Protein AF-A0A8S0V4T1-F1 (afdb_monomer_lite)

InterPro domains:
  IPR002014 VHS domain [PF00790] (9-89)
  IPR002014 VHS domain [PS50179] (1-103)
  IPR002014 VHS domain [SM00288] (1-98)
  IPR008942 ENTH/VHS [G3DSA:1.25.40.90] (2-102)
  IPR008942 ENTH/VHS [SSF48464] (10-90)
  IPR044836 TOM1-like protein, plant [PTHR45898] (8-92)

Radius of gyration: 13.78 Å; chains: 1; bounding box: 27×29×43 Å

Secondary structure (DSSP, 8-state):
-HHHHHHHHHHHHHHHHHHHHT-S-HHHHHHHHHHHHHHHHHSHHHHHHHHHHTTHHHHHHHHHHS---HHHHHHHHHHHHHHHHHT-SS-HHHHHHHHTT--

Structure (mmCIF, N/CA/C/O backbone):
data_AF-A0A8S0V4T1-F1
#
_entry.id   AF-A0A8S0V4T1-F1
#
loop_
_atom_site.group_PDB
_atom_site.id
_atom_site.type_symbol
_atom_site.label_atom_id
_atom_site.label_alt_id
_atom_site.label_comp_id
_atom_site.label_asym_id
_atom_site.label_entity_id
_atom_site.label_seq_id
_atom_site.pdbx_PDB_ins_code
_atom_site.Cartn_x
_atom_site.Cartn_y
_atom_site.Cartn_z
_atom_site.occupancy
_atom_site.B_iso_or_equiv
_atom_site.auth_seq_id
_atom_site.auth_comp_id
_atom_site.auth_asym_id
_atom_site.auth_atom_id
_atom_site.pdbx_PDB_model_num
ATOM 1 N N . MET A 1 1 ? 1.950 -10.555 -29.872 1.00 47.22 1 MET A N 1
ATOM 2 C CA . MET A 1 1 ? 0.779 -11.064 -29.114 1.00 47.22 1 MET A CA 1
ATOM 3 C C . MET A 1 1 ? 1.056 -11.291 -27.618 1.00 47.22 1 MET A C 1
ATOM 5 O O . MET A 1 1 ? 0.122 -11.172 -26.841 1.00 47.22 1 MET A O 1
ATOM 9 N N . PHE A 1 2 ? 2.304 -11.536 -27.188 1.00 45.41 2 PHE A N 1
ATOM 10 C CA . PHE A 1 2 ? 2.640 -11.855 -25.786 1.00 45.41 2 PHE A CA 1
ATOM 11 C C . PHE A 1 2 ? 2.632 -10.674 -24.794 1.00 45.41 2 PHE A C 1
ATOM 13 O O . PHE A 1 2 ? 2.290 -10.858 -23.631 1.00 45.41 2 PHE A O 1
ATOM 20 N N . ILE A 1 3 ? 2.930 -9.447 -25.234 1.00 52.22 3 ILE A N 1
ATOM 21 C CA . ILE A 1 3 ? 2.929 -8.272 -24.336 1.00 52.22 3 ILE A CA 1
ATOM 22 C C . ILE A 1 3 ? 1.492 -7.887 -23.927 1.00 52.22 3 ILE A C 1
ATOM 24 O O . ILE A 1 3 ? 1.230 -7.538 -22.779 1.00 52.22 3 ILE A O 1
ATOM 28 N N . GLY A 1 4 ? 0.525 -8.024 -24.842 1.00 54.00 4 GLY A N 1
ATOM 29 C CA . GLY A 1 4 ? -0.873 -7.652 -24.597 1.00 54.00 4 GLY A CA 1
ATOM 30 C C . GLY A 1 4 ? -1.629 -8.568 -23.624 1.00 54.00 4 GLY A C 1
ATOM 31 O O . GLY A 1 4 ? -2.590 -8.115 -23.000 1.00 54.00 4 GLY A O 1
ATOM 32 N N . SER A 1 5 ? -1.222 -9.834 -23.475 1.00 59.59 5 SER A N 1
ATOM 33 C CA . SER A 1 5 ? -1.817 -10.769 -22.507 1.00 59.59 5 SER A CA 1
ATOM 34 C C . SER A 1 5 ? -1.279 -10.539 -21.095 1.00 59.59 5 SER A C 1
ATOM 36 O O . SER A 1 5 ? -2.068 -10.472 -20.154 1.00 59.59 5 SER A O 1
ATOM 38 N N . LEU A 1 6 ? 0.033 -10.316 -20.957 1.00 60.69 6 LEU A N 1
ATOM 39 C CA . LEU A 1 6 ? 0.659 -9.949 -19.684 1.00 60.69 6 LEU A CA 1
ATOM 40 C C . LEU A 1 6 ? 0.112 -8.608 -19.164 1.00 60.69 6 LEU A C 1
ATOM 42 O O . LEU A 1 6 ? -0.190 -8.473 -17.977 1.00 60.69 6 LEU A O 1
ATOM 46 N N . PHE A 1 7 ? -0.114 -7.654 -20.079 1.00 63.22 7 PHE A N 1
ATOM 47 C CA . PHE A 1 7 ? -0.690 -6.348 -19.764 1.00 63.22 7 PHE A CA 1
ATOM 48 C C . PHE A 1 7 ? -2.071 -6.471 -19.101 1.00 63.22 7 PHE A C 1
ATOM 50 O O . PHE A 1 7 ? -2.308 -5.920 -18.021 1.00 63.22 7 PHE A O 1
ATOM 57 N N . ARG A 1 8 ? -2.984 -7.234 -19.723 1.00 70.94 8 ARG A N 1
ATOM 58 C CA . ARG A 1 8 ? -4.342 -7.454 -19.194 1.00 70.94 8 ARG A CA 1
ATOM 59 C C . ARG A 1 8 ? -4.321 -8.220 -17.877 1.00 70.94 8 ARG A C 1
ATOM 61 O O . ARG A 1 8 ? -5.043 -7.842 -16.960 1.00 70.94 8 ARG A O 1
ATOM 68 N N . LEU A 1 9 ? -3.460 -9.230 -17.762 1.00 78.62 9 LEU A N 1
ATOM 69 C CA . LEU A 1 9 ? -3.362 -10.043 -16.556 1.00 78.62 9 LEU A CA 1
ATOM 70 C C . LEU A 1 9 ? -2.975 -9.196 -15.339 1.00 78.62 9 LEU A C 1
ATOM 72 O O . LEU A 1 9 ? -3.671 -9.234 -14.330 1.00 78.62 9 LEU A O 1
ATOM 76 N N . ALA A 1 10 ? -1.929 -8.372 -15.430 1.00 79.00 10 ALA A N 1
ATOM 77 C CA . ALA A 1 10 ? -1.521 -7.536 -14.298 1.00 79.00 10 ALA A CA 1
ATOM 78 C C . ALA A 1 10 ? -2.579 -6.477 -13.945 1.00 79.00 10 ALA A C 1
ATOM 80 O O . ALA A 1 10 ? -2.860 -6.250 -12.767 1.00 79.00 10 ALA A O 1
ATOM 81 N N . LYS A 1 11 ? -3.256 -5.908 -14.948 1.00 85.75 11 LYS A N 1
ATOM 82 C CA . LYS A 1 11 ? -4.392 -4.998 -14.744 1.00 85.75 11 LYS A CA 1
ATOM 83 C C . LYS A 1 11 ? -5.540 -5.658 -13.969 1.00 85.75 11 LYS A C 1
ATOM 85 O O . LYS A 1 11 ? -6.138 -5.023 -13.092 1.00 85.75 11 LYS A O 1
ATOM 90 N N . ASP A 1 12 ? -5.858 -6.911 -14.283 1.00 89.62 12 ASP A N 1
ATOM 91 C CA . ASP A 1 12 ? -6.914 -7.674 -13.613 1.00 89.62 12 ASP A CA 1
ATOM 92 C C . ASP A 1 12 ? -6.491 -8.143 -12.216 1.00 89.62 12 ASP A C 1
ATOM 94 O O . ASP A 1 12 ? -7.288 -8.064 -11.276 1.00 89.62 12 ASP A O 1
ATOM 98 N N . VAL A 1 13 ? -5.225 -8.529 -12.042 1.00 89.81 13 VAL A N 1
ATOM 99 C CA . VAL A 1 13 ? -4.654 -8.891 -10.738 1.00 89.81 13 VAL A CA 1
ATOM 100 C C . VAL A 1 13 ? -4.681 -7.694 -9.786 1.00 89.81 13 VAL A C 1
ATOM 102 O O . VAL A 1 13 ? -5.225 -7.809 -8.689 1.00 89.81 13 VAL A O 1
ATOM 105 N N . VAL A 1 14 ? -4.202 -6.515 -10.200 1.00 91.44 14 VAL A N 1
ATOM 106 C CA . VAL A 1 14 ? -4.229 -5.305 -9.353 1.00 91.44 14 VAL A CA 1
ATOM 107 C C . VAL A 1 14 ? -5.669 -4.903 -9.009 1.00 91.44 14 VAL A C 1
ATOM 109 O O . VAL A 1 14 ? -5.971 -4.533 -7.871 1.00 91.44 14 VAL A O 1
ATOM 112 N N . LYS A 1 15 ? -6.609 -5.050 -9.953 1.00 93.75 15 LYS A N 1
ATOM 113 C CA . LYS A 1 15 ? -8.041 -4.833 -9.693 1.00 93.75 15 LYS A CA 1
ATOM 114 C C . LYS A 1 15 ? -8.588 -5.811 -8.649 1.00 93.75 15 LYS A C 1
ATOM 116 O O . LYS A 1 15 ? -9.387 -5.408 -7.800 1.00 93.75 15 LYS A O 1
ATOM 121 N N . ALA A 1 16 ? -8.181 -7.077 -8.694 1.00 94.88 16 ALA A N 1
ATOM 122 C CA . ALA A 1 16 ? -8.567 -8.073 -7.702 1.00 94.88 16 ALA A CA 1
ATOM 123 C C . ALA A 1 16 ? -7.979 -7.751 -6.319 1.00 94.88 16 ALA A C 1
ATOM 125 O O . ALA A 1 16 ? -8.718 -7.788 -5.334 1.00 94.88 16 ALA A O 1
ATOM 126 N N . VAL A 1 17 ? -6.705 -7.346 -6.246 1.00 95.81 17 VAL A N 1
ATOM 127 C CA . VAL A 1 17 ? -6.057 -6.893 -5.001 1.00 95.81 17 VAL A CA 1
ATOM 128 C C . VAL A 1 17 ? -6.838 -5.737 -4.380 1.00 95.81 17 VAL A C 1
ATOM 130 O O . VAL A 1 17 ? -7.229 -5.825 -3.216 1.00 95.81 17 VAL A O 1
ATOM 133 N N . LYS A 1 18 ? -7.183 -4.709 -5.168 1.00 95.81 18 LYS A N 1
ATOM 134 C CA . LYS A 1 18 ? -7.994 -3.576 -4.693 1.00 95.81 18 LYS A CA 1
ATOM 135 C C . LYS A 1 18 ? -9.313 -4.022 -4.060 1.00 95.81 18 LYS A C 1
ATOM 137 O O . LYS A 1 18 ? -9.667 -3.568 -2.976 1.00 95.81 18 LYS A O 1
ATOM 142 N N . ARG A 1 19 ? -10.029 -4.948 -4.707 1.00 96.56 19 ARG A N 1
ATOM 143 C CA . ARG A 1 19 ? -11.291 -5.497 -4.178 1.00 96.56 19 ARG A CA 1
ATOM 144 C C . ARG A 1 19 ? -11.095 -6.231 -2.852 1.00 96.56 19 ARG A C 1
ATOM 146 O O . ARG A 1 19 ? -11.962 -6.157 -1.987 1.00 96.56 19 ARG A O 1
ATOM 153 N N . ARG A 1 20 ? -9.976 -6.940 -2.678 1.00 97.38 20 ARG A N 1
ATOM 154 C CA . ARG A 1 20 ? -9.660 -7.643 -1.425 1.00 97.38 20 ARG A CA 1
ATOM 155 C C . ARG A 1 20 ? -9.256 -6.685 -0.300 1.00 97.38 20 ARG A C 1
ATOM 157 O O . ARG A 1 20 ? -9.632 -6.940 0.838 1.00 97.38 20 ARG A O 1
ATOM 164 N N . LEU A 1 21 ? -8.604 -5.561 -0.604 1.00 96.06 21 LEU A N 1
ATOM 165 C CA . LEU A 1 21 ? -8.334 -4.497 0.378 1.00 96.06 21 LEU A CA 1
ATOM 166 C C . LEU A 1 21 ? -9.622 -3.855 0.918 1.00 96.06 21 LEU A C 1
ATOM 168 O O . LEU A 1 21 ? -9.700 -3.506 2.092 1.00 96.06 21 LEU A O 1
ATOM 172 N N . GLN A 1 22 ? -10.663 -3.759 0.090 1.00 95.25 22 GLN A N 1
ATOM 173 C CA . GLN A 1 22 ? -11.976 -3.225 0.477 1.00 95.25 22 GLN A CA 1
ATOM 174 C C . GLN A 1 22 ? -12.829 -4.206 1.303 1.00 95.25 22 GLN A C 1
ATOM 176 O O . GLN A 1 22 ? -13.940 -3.872 1.720 1.00 95.25 22 GLN A O 1
ATOM 181 N N . HIS A 1 23 ? -12.344 -5.426 1.535 1.00 96.44 23 HIS A N 1
ATOM 182 C CA . HIS A 1 23 ? -13.079 -6.444 2.271 1.00 96.44 23 HIS A CA 1
ATOM 183 C C . HIS A 1 23 ? -13.130 -6.134 3.777 1.00 96.44 23 HIS A C 1
ATOM 185 O O . HIS A 1 23 ? -12.155 -5.668 4.354 1.00 96.44 23 HIS A O 1
ATOM 191 N N . LYS A 1 24 ? -14.250 -6.444 4.446 1.00 92.50 24 LYS A N 1
ATOM 192 C CA . LYS A 1 24 ? -14.438 -6.149 5.884 1.00 92.50 24 LYS A CA 1
ATOM 193 C C . LYS A 1 24 ? -13.576 -7.008 6.816 1.00 92.50 24 LYS A C 1
ATOM 195 O O . LYS A 1 24 ? -13.306 -6.605 7.938 1.00 92.50 24 LYS A O 1
ATOM 200 N N . ASN A 1 25 ? -13.207 -8.213 6.378 1.00 95.69 25 ASN A N 1
ATOM 201 C CA . ASN A 1 25 ? -12.410 -9.148 7.175 1.00 95.69 25 ASN A CA 1
ATOM 202 C C . ASN A 1 25 ? -10.922 -8.732 7.184 1.00 95.69 25 ASN A C 1
ATOM 204 O O . ASN A 1 25 ? -10.300 -8.800 6.116 1.00 95.69 25 ASN A O 1
ATOM 208 N N . PRO A 1 26 ? -10.332 -8.416 8.354 1.00 95.56 26 PRO A N 1
ATOM 209 C CA . PRO A 1 26 ? -8.932 -8.006 8.471 1.00 95.56 26 PRO A CA 1
ATOM 210 C C . PRO A 1 26 ? -7.937 -9.025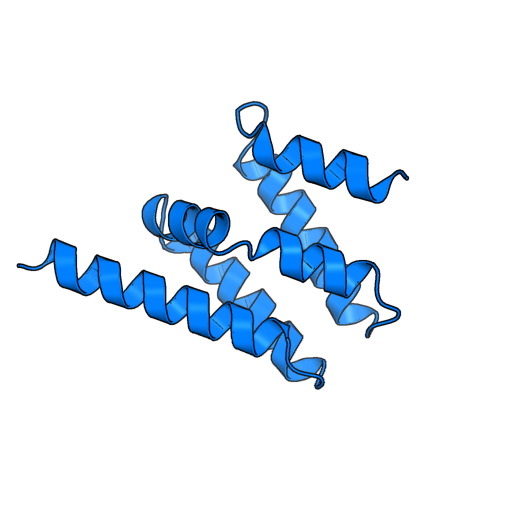 7.911 1.00 95.56 26 PRO A C 1
ATOM 212 O O . PRO A 1 26 ? -6.953 -8.646 7.284 1.00 95.56 26 PRO A O 1
ATOM 215 N N . LYS A 1 27 ? -8.209 -10.331 8.043 1.00 96.31 27 LYS A N 1
ATOM 216 C CA . LYS A 1 27 ? -7.330 -11.382 7.501 1.00 96.31 27 LYS A CA 1
ATOM 217 C C . LYS A 1 27 ? -7.255 -11.327 5.976 1.00 96.31 27 LYS A C 1
ATOM 219 O O . LYS A 1 27 ? -6.189 -11.521 5.403 1.00 96.31 27 LYS A O 1
ATOM 224 N N . VAL A 1 28 ? -8.375 -11.029 5.313 1.00 97.81 28 VAL A N 1
ATOM 225 C CA . VAL A 1 28 ? -8.413 -10.878 3.849 1.00 97.81 28 VAL A CA 1
ATOM 226 C C . VAL A 1 28 ? -7.612 -9.652 3.418 1.00 97.81 28 VAL A C 1
ATOM 228 O O . VAL A 1 28 ? -6.881 -9.724 2.433 1.00 97.81 28 VAL A O 1
ATOM 231 N N . GLN A 1 29 ? -7.711 -8.555 4.173 1.00 97.25 29 GLN A N 1
ATOM 232 C CA . GLN A 1 29 ? -6.933 -7.344 3.918 1.00 97.25 29 GLN A CA 1
ATOM 233 C C . GLN A 1 29 ? -5.434 -7.594 4.107 1.00 97.25 29 GLN A C 1
ATOM 235 O O . GLN A 1 29 ? -4.658 -7.254 3.221 1.00 97.25 29 GLN A O 1
ATOM 240 N N . LEU A 1 30 ? -5.028 -8.255 5.197 1.00 97.50 30 LEU A N 1
ATOM 241 C CA . LEU A 1 30 ? -3.629 -8.611 5.456 1.00 97.50 30 LEU A CA 1
ATOM 242 C C . LEU A 1 30 ? -3.039 -9.476 4.342 1.00 97.50 30 LEU A C 1
ATOM 244 O O . LEU A 1 30 ? -1.970 -9.161 3.830 1.00 97.50 30 LEU A O 1
ATOM 248 N N . LEU A 1 31 ? -3.749 -10.521 3.906 1.00 97.19 31 LEU A N 1
ATOM 249 C CA . LEU A 1 31 ? -3.291 -11.363 2.797 1.00 97.19 31 LEU A CA 1
ATOM 250 C C . LEU A 1 31 ? -3.166 -10.572 1.487 1.00 97.19 31 LEU A C 1
ATOM 252 O O . LEU A 1 31 ? -2.225 -10.787 0.727 1.00 97.19 31 LEU A O 1
ATOM 256 N N . ALA A 1 32 ? -4.086 -9.637 1.230 1.00 97.50 32 ALA A N 1
ATOM 257 C CA . ALA A 1 32 ? -4.011 -8.764 0.063 1.00 97.50 32 ALA A CA 1
ATOM 258 C C . ALA A 1 32 ? -2.819 -7.795 0.134 1.00 97.50 32 ALA A C 1
ATOM 260 O O . ALA A 1 32 ? -2.160 -7.585 -0.881 1.00 97.50 32 ALA A O 1
ATOM 261 N N . LEU A 1 33 ? -2.516 -7.248 1.316 1.00 96.56 33 LEU A N 1
ATOM 262 C CA . LEU A 1 33 ? -1.348 -6.394 1.549 1.00 96.56 33 LEU A CA 1
ATOM 263 C C . LEU A 1 33 ? -0.036 -7.172 1.387 1.00 96.56 33 LEU A C 1
ATOM 265 O O . LEU A 1 33 ? 0.886 -6.671 0.752 1.00 96.56 33 LEU A O 1
ATOM 269 N N . THR A 1 34 ? 0.040 -8.408 1.887 1.00 95.25 34 THR A N 1
ATOM 270 C CA . THR A 1 34 ? 1.209 -9.277 1.683 1.00 95.25 34 THR A CA 1
ATOM 271 C C . THR A 1 34 ? 1.405 -9.611 0.207 1.00 95.25 34 THR A C 1
ATOM 273 O O . THR A 1 34 ? 2.520 -9.535 -0.298 1.00 95.25 34 THR A O 1
ATOM 276 N N . LEU A 1 35 ? 0.333 -9.935 -0.523 1.00 94.00 35 LEU A N 1
ATOM 277 C CA . LEU A 1 35 ? 0.429 -10.165 -1.965 1.00 94.00 35 LEU A CA 1
ATOM 278 C C . LEU A 1 35 ? 0.912 -8.907 -2.701 1.00 94.00 35 LEU A C 1
ATOM 280 O O . LEU A 1 35 ? 1.792 -8.997 -3.553 1.00 94.00 35 LEU A O 1
ATOM 284 N N . LEU A 1 36 ? 0.363 -7.742 -2.353 1.00 92.88 36 LEU A N 1
ATOM 285 C CA . LEU A 1 36 ? 0.752 -6.457 -2.929 1.00 92.88 36 LEU A CA 1
ATOM 286 C C . LEU A 1 36 ? 2.242 -6.158 -2.707 1.00 92.88 36 LEU A C 1
ATOM 288 O O . LEU A 1 36 ? 2.926 -5.746 -3.640 1.00 92.88 36 LEU A O 1
ATOM 292 N N . GLU A 1 37 ? 2.756 -6.412 -1.504 1.00 90.12 37 GLU A N 1
ATOM 293 C CA . GLU A 1 37 ? 4.181 -6.288 -1.190 1.00 90.12 37 GLU A CA 1
ATOM 294 C C . GLU A 1 37 ? 5.046 -7.155 -2.110 1.00 90.12 37 GLU A C 1
ATOM 296 O O . GLU A 1 37 ? 6.010 -6.671 -2.704 1.00 90.12 37 GLU A O 1
ATOM 301 N N . MET A 1 38 ? 4.677 -8.430 -2.264 1.00 89.31 38 MET A N 1
ATOM 302 C CA . MET A 1 38 ? 5.410 -9.362 -3.119 1.00 89.31 38 MET A CA 1
ATOM 303 C C . MET A 1 38 ? 5.352 -8.941 -4.588 1.00 89.31 38 MET A C 1
ATOM 305 O O . MET A 1 38 ? 6.359 -9.033 -5.286 1.00 89.31 38 MET A O 1
ATOM 309 N N . MET A 1 39 ? 4.211 -8.437 -5.057 1.00 86.06 39 MET A N 1
ATOM 310 C 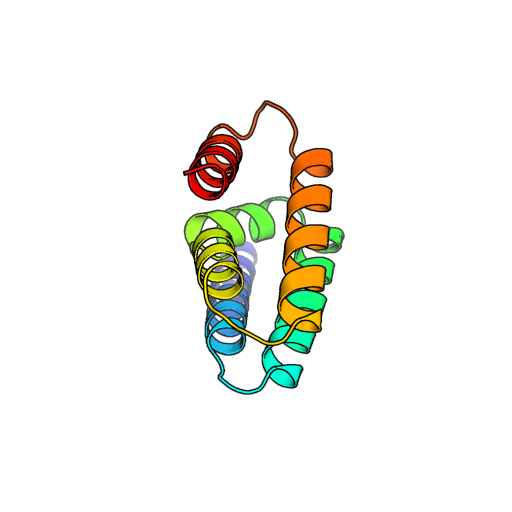CA . MET A 1 39 ? 4.065 -7.921 -6.418 1.00 86.06 39 MET A CA 1
ATOM 311 C C . MET A 1 39 ? 4.993 -6.730 -6.683 1.00 86.06 39 MET A C 1
ATOM 313 O O . MET A 1 39 ? 5.653 -6.696 -7.719 1.00 86.06 39 MET A O 1
ATOM 317 N N . VAL A 1 40 ? 5.093 -5.781 -5.746 1.00 83.38 40 VAL A N 1
ATOM 318 C CA . VAL A 1 40 ? 6.010 -4.638 -5.885 1.00 83.38 40 VAL A CA 1
ATOM 319 C C . VAL A 1 40 ? 7.464 -5.095 -5.886 1.00 83.38 40 VAL A C 1
ATOM 321 O O . VAL A 1 40 ? 8.239 -4.649 -6.725 1.00 83.38 40 VAL A O 1
ATOM 324 N N . LYS A 1 41 ? 7.836 -6.035 -5.016 1.00 81.00 41 LYS A N 1
ATOM 325 C CA . LYS A 1 41 ? 9.223 -6.510 -4.925 1.00 81.00 41 LYS A CA 1
ATOM 326 C C . LYS A 1 41 ? 9.680 -7.339 -6.131 1.00 81.00 41 LYS A C 1
ATOM 328 O O . LYS A 1 41 ? 10.871 -7.359 -6.408 1.00 81.00 41 LYS A O 1
ATOM 333 N N . ASN A 1 42 ? 8.769 -8.023 -6.833 1.00 80.69 42 ASN A N 1
ATOM 334 C CA . ASN A 1 42 ? 9.149 -9.049 -7.816 1.00 80.69 42 ASN A CA 1
ATOM 335 C C . ASN A 1 42 ? 8.707 -8.778 -9.264 1.00 80.69 42 ASN A C 1
ATOM 337 O O . ASN A 1 42 ? 9.216 -9.437 -10.167 1.00 80.69 42 ASN A O 1
ATOM 341 N N . CYS A 1 43 ? 7.753 -7.875 -9.523 1.00 76.56 43 CYS A N 1
ATOM 342 C CA . CYS A 1 43 ? 7.134 -7.762 -10.854 1.00 76.56 43 CYS A CA 1
ATOM 343 C C . CYS A 1 43 ? 7.551 -6.528 -11.678 1.00 76.56 43 CYS A C 1
ATOM 345 O O . CYS A 1 43 ? 7.059 -6.367 -12.797 1.00 76.56 43 CYS A O 1
ATOM 347 N N . GLY A 1 44 ? 8.453 -5.692 -11.152 1.00 72.88 44 GLY A N 1
ATOM 348 C CA . GLY A 1 44 ? 9.029 -4.538 -11.855 1.00 72.88 44 GLY A CA 1
ATOM 349 C C . GLY A 1 44 ? 8.036 -3.422 -12.216 1.00 72.88 44 GLY A C 1
ATOM 350 O O . GLY A 1 44 ? 6.854 -3.455 -11.852 1.00 72.88 44 GLY A O 1
ATOM 351 N N . ASP A 1 45 ? 8.530 -2.441 -12.976 1.00 74.12 45 ASP A N 1
ATOM 352 C CA . ASP A 1 45 ? 7.889 -1.138 -13.223 1.00 74.12 45 ASP A CA 1
ATOM 353 C C . ASP A 1 45 ? 6.467 -1.229 -13.779 1.00 74.12 45 ASP A C 1
ATOM 355 O O . ASP A 1 45 ? 5.601 -0.416 -13.460 1.00 74.12 45 ASP A O 1
ATOM 359 N N . TYR A 1 46 ? 6.183 -2.246 -14.595 1.00 74.19 46 TYR A N 1
ATOM 360 C CA . TYR A 1 46 ? 4.866 -2.398 -15.207 1.00 74.19 46 TYR A CA 1
ATOM 361 C C . TYR A 1 46 ? 3.759 -2.641 -14.166 1.00 74.19 46 TYR A C 1
ATOM 363 O O . TYR A 1 46 ? 2.656 -2.093 -14.263 1.00 74.19 46 TYR A O 1
ATOM 371 N N . VAL A 1 47 ? 4.046 -3.442 -13.137 1.00 77.94 47 VAL A N 1
ATOM 372 C CA . VAL A 1 47 ? 3.102 -3.660 -12.036 1.00 77.94 47 VAL A CA 1
ATOM 373 C C . VAL A 1 47 ? 3.027 -2.432 -11.136 1.00 77.94 47 VAL A C 1
ATOM 375 O O . VAL A 1 47 ? 1.933 -2.092 -10.683 1.00 77.94 47 VAL A O 1
ATOM 378 N N . HIS A 1 48 ? 4.140 -1.725 -10.930 1.00 80.31 48 HIS A N 1
ATOM 379 C CA . HIS A 1 48 ? 4.154 -0.468 -10.174 1.00 80.31 48 HIS A CA 1
ATOM 380 C C . HIS A 1 48 ? 3.263 0.589 -10.833 1.00 80.31 48 HIS A C 1
ATOM 382 O O . HIS A 1 48 ? 2.420 1.181 -10.158 1.00 80.31 48 HIS A O 1
ATOM 388 N N . PHE A 1 49 ? 3.347 0.736 -12.159 1.00 79.56 49 PHE A N 1
ATOM 389 C CA . PHE A 1 49 ? 2.476 1.617 -12.937 1.00 79.56 49 PHE A CA 1
ATOM 390 C C . PHE A 1 49 ? 0.994 1.279 -12.729 1.00 79.56 49 PHE A C 1
ATOM 392 O O . PHE A 1 49 ? 0.189 2.158 -12.429 1.00 79.56 49 PHE A O 1
ATOM 399 N N . GLN A 1 50 ? 0.621 -0.003 -12.808 1.00 80.62 50 GLN A N 1
ATOM 400 C CA . GLN A 1 50 ? -0.766 -0.416 -12.570 1.00 80.62 50 GLN A CA 1
ATOM 401 C C . GLN A 1 50 ? -1.219 -0.159 -11.121 1.00 80.62 50 GLN A C 1
ATOM 403 O O . GLN A 1 50 ? -2.373 0.201 -10.894 1.00 80.62 50 GLN A O 1
ATOM 408 N N . ILE A 1 51 ? -0.343 -0.318 -10.126 1.00 82.31 51 ILE A N 1
ATOM 409 C CA . ILE A 1 51 ? -0.651 -0.016 -8.717 1.00 82.31 51 ILE A CA 1
ATOM 410 C C . ILE A 1 51 ? -0.953 1.479 -8.532 1.00 82.31 51 ILE A C 1
ATOM 412 O O . ILE A 1 51 ? -1.937 1.818 -7.858 1.00 82.31 51 ILE A O 1
ATOM 416 N N . ALA A 1 52 ? -0.160 2.347 -9.168 1.00 79.75 52 ALA A N 1
ATOM 417 C CA . ALA A 1 52 ? -0.373 3.791 -9.184 1.00 79.75 52 ALA A CA 1
ATOM 418 C C . ALA A 1 52 ? -1.682 4.156 -9.909 1.00 79.75 52 ALA A C 1
ATOM 420 O O . ALA A 1 52 ? -2.582 4.740 -9.301 1.00 79.75 52 ALA A O 1
ATOM 421 N N . GLU A 1 53 ? -1.856 3.703 -11.157 1.00 80.25 53 GLU A N 1
ATOM 422 C CA . GLU A 1 53 ? -3.025 3.999 -12.003 1.00 80.25 53 GLU A CA 1
ATOM 423 C C . GLU A 1 53 ? -4.347 3.546 -11.354 1.00 80.25 53 GLU A C 1
ATOM 425 O O . GLU A 1 53 ? -5.389 4.195 -11.468 1.00 80.25 53 GLU A O 1
ATOM 430 N N . ARG A 1 54 ? -4.339 2.419 -10.629 1.00 84.38 54 ARG A N 1
ATOM 431 C CA . ARG A 1 54 ? -5.543 1.872 -9.982 1.00 84.38 54 ARG A CA 1
ATOM 432 C C . ARG A 1 54 ? -5.873 2.506 -8.635 1.00 84.38 54 ARG A C 1
ATOM 434 O O . ARG A 1 54 ? -6.905 2.149 -8.048 1.00 84.38 54 ARG A O 1
ATOM 441 N N . GLY A 1 55 ? -5.057 3.437 -8.145 1.00 86.00 55 GLY A N 1
ATOM 442 C CA . GLY A 1 55 ? -5.290 4.135 -6.884 1.00 86.00 55 GLY A CA 1
ATOM 443 C C . GLY A 1 55 ? -5.295 3.188 -5.683 1.00 86.00 55 GLY A C 1
ATOM 444 O O . GLY A 1 55 ? -6.168 3.296 -4.821 1.00 86.00 55 GLY A O 1
ATOM 445 N N . ILE A 1 56 ? -4.368 2.224 -5.652 1.00 90.38 56 ILE A N 1
ATOM 446 C CA . ILE A 1 56 ? -4.190 1.308 -4.512 1.00 90.38 56 ILE A CA 1
ATOM 447 C C . ILE A 1 56 ? -3.794 2.088 -3.258 1.00 90.38 56 ILE A C 1
ATOM 449 O O . ILE A 1 56 ? -4.384 1.892 -2.197 1.00 90.38 56 ILE A O 1
ATOM 453 N N . LEU A 1 57 ? -2.864 3.032 -3.401 1.00 86.69 57 LEU A N 1
ATOM 454 C CA . LEU A 1 57 ? -2.375 3.845 -2.291 1.00 86.69 57 LEU A CA 1
ATOM 455 C C . LEU A 1 57 ? -3.497 4.689 -1.660 1.00 86.69 57 LEU A C 1
ATOM 457 O O . LEU A 1 57 ? -3.625 4.750 -0.441 1.00 86.69 57 LEU A O 1
ATOM 461 N N . GLN A 1 58 ? -4.396 5.236 -2.484 1.00 87.25 58 GLN A N 1
ATOM 462 C CA . GLN A 1 58 ? -5.587 5.955 -2.013 1.00 87.25 58 GLN A CA 1
ATOM 463 C C . GLN A 1 58 ? -6.528 5.060 -1.192 1.00 87.25 58 GLN A C 1
ATOM 465 O O . GLN A 1 58 ? -7.152 5.517 -0.234 1.00 87.25 58 GLN A O 1
ATOM 470 N N . GLU A 1 59 ? -6.644 3.777 -1.541 1.00 91.88 59 GLU A N 1
ATOM 471 C CA . GLU A 1 59 ? -7.433 2.819 -0.762 1.00 91.88 59 GLU A CA 1
ATOM 472 C C . GLU A 1 59 ? -6.760 2.500 0.582 1.00 91.88 59 GLU A C 1
ATOM 474 O O . GLU A 1 59 ? -7.428 2.483 1.613 1.00 91.88 59 GLU A O 1
ATOM 479 N N . MET A 1 60 ? -5.436 2.329 0.596 1.00 91.25 60 MET A N 1
ATOM 480 C CA . MET A 1 60 ? -4.654 2.095 1.817 1.00 91.25 60 MET A CA 1
ATOM 481 C C . MET A 1 60 ? -4.781 3.259 2.811 1.00 91.25 60 MET A C 1
ATOM 483 O O . MET A 1 60 ? -5.057 3.036 3.989 1.00 91.25 60 MET A O 1
ATOM 487 N N . VAL A 1 61 ? -4.699 4.505 2.334 1.00 88.06 61 VAL A N 1
ATOM 488 C CA . VAL A 1 61 ? -4.901 5.706 3.166 1.00 88.06 61 VAL A CA 1
ATOM 489 C C . VAL A 1 61 ? -6.310 5.739 3.762 1.00 88.06 61 VAL A C 1
ATOM 491 O O . VAL A 1 61 ? -6.477 6.017 4.950 1.00 88.06 61 VAL A O 1
ATOM 494 N N . LYS A 1 62 ? -7.343 5.402 2.976 1.00 90.81 62 LYS A N 1
ATOM 495 C CA . LYS A 1 62 ? -8.727 5.318 3.479 1.00 90.81 62 LYS A CA 1
ATOM 496 C C . LYS A 1 62 ? -8.882 4.271 4.579 1.00 90.81 62 LYS A C 1
ATOM 498 O O . LYS A 1 62 ? -9.664 4.490 5.501 1.00 90.81 62 LYS A O 1
ATOM 503 N N . ILE A 1 63 ? -8.180 3.143 4.478 1.00 91.25 63 ILE A N 1
ATOM 504 C CA . ILE A 1 63 ? -8.183 2.098 5.508 1.00 91.25 63 ILE A CA 1
ATOM 505 C C . ILE A 1 63 ? -7.523 2.627 6.785 1.00 91.25 63 ILE A C 1
ATOM 507 O O . ILE A 1 63 ? -8.133 2.531 7.842 1.00 91.25 63 ILE A O 1
ATOM 511 N N . VAL A 1 64 ? -6.357 3.273 6.690 1.00 88.50 64 VAL A N 1
ATOM 512 C CA . VAL A 1 64 ? -5.646 3.832 7.857 1.00 88.50 64 VAL A CA 1
ATOM 513 C C . VAL A 1 64 ? -6.444 4.918 8.578 1.00 88.50 64 VAL A C 1
ATOM 515 O O . VAL A 1 64 ? -6.424 4.960 9.809 1.00 88.50 64 VAL A O 1
ATOM 518 N N . LYS A 1 65 ? -7.152 5.776 7.827 1.00 86.81 65 LYS A N 1
ATOM 519 C CA . LYS A 1 65 ? -8.016 6.835 8.383 1.00 86.81 65 LYS A CA 1
ATOM 520 C C . LYS A 1 65 ? -9.281 6.288 9.050 1.00 86.81 65 LYS A C 1
ATOM 522 O O . LYS A 1 65 ? -9.858 6.946 9.913 1.00 86.81 65 LYS A O 1
ATOM 527 N N . LYS A 1 66 ? -9.737 5.096 8.665 1.00 86.06 66 LYS A N 1
ATOM 528 C CA . LYS A 1 66 ? -10.821 4.400 9.365 1.00 86.06 66 LYS A CA 1
ATOM 529 C C . LYS A 1 66 ? -10.265 3.778 10.656 1.00 86.06 66 LYS A C 1
ATOM 531 O O . LYS A 1 66 ? -9.114 3.363 10.711 1.00 86.06 66 LYS A O 1
ATOM 536 N N . LYS A 1 67 ? -11.097 3.646 11.698 1.00 77.12 67 LYS A N 1
ATOM 537 C CA . LYS A 1 67 ? -10.774 2.842 12.898 1.00 77.12 67 LYS A CA 1
ATOM 538 C C . LYS A 1 67 ? -10.796 1.337 12.566 1.00 77.12 67 LYS A C 1
ATOM 540 O O . LYS A 1 67 ? -11.668 0.610 13.031 1.00 77.12 67 LYS A O 1
ATOM 545 N N . THR A 1 68 ? -9.905 0.887 11.685 1.00 79.62 68 THR A N 1
ATOM 546 C CA . THR A 1 68 ? -9.753 -0.525 11.300 1.00 79.62 68 THR A CA 1
ATOM 547 C C . THR A 1 68 ? -8.823 -1.267 12.250 1.00 79.62 68 THR A C 1
ATOM 549 O O . THR A 1 68 ? -8.210 -0.665 13.132 1.00 79.62 68 THR A O 1
ATOM 552 N N . ASP A 1 69 ? -8.711 -2.580 12.042 1.00 94.31 69 ASP A N 1
ATOM 553 C CA . ASP A 1 69 ? -7.792 -3.449 12.775 1.00 94.31 69 ASP A CA 1
ATOM 554 C C . ASP A 1 69 ? -6.361 -2.888 12.797 1.00 94.31 69 ASP A C 1
ATOM 556 O O . ASP A 1 69 ? -5.854 -2.404 11.779 1.00 94.31 69 ASP A O 1
ATOM 560 N N . MET A 1 70 ? -5.727 -2.947 13.969 1.00 93.75 70 MET A N 1
ATOM 561 C CA . MET A 1 70 ? -4.403 -2.376 14.211 1.00 93.75 70 MET A CA 1
ATOM 562 C C . MET A 1 70 ? -3.331 -3.018 13.326 1.00 93.75 70 MET A C 1
ATOM 564 O O . MET A 1 70 ? -2.556 -2.301 12.706 1.00 93.75 70 MET A O 1
ATOM 568 N N . HIS A 1 71 ? -3.354 -4.342 13.151 1.00 95.19 71 HIS A N 1
ATOM 569 C CA . HIS A 1 71 ? -2.353 -5.049 12.348 1.00 95.19 71 HIS A CA 1
ATOM 570 C C . HIS A 1 71 ? -2.445 -4.675 10.868 1.00 95.19 71 HIS A C 1
ATOM 572 O O . HIS A 1 71 ? -1.433 -4.588 10.175 1.00 95.19 71 HIS A O 1
ATOM 578 N N . VAL A 1 72 ? -3.665 -4.440 10.371 1.00 95.62 72 VAL A N 1
ATOM 579 C CA . VAL A 1 72 ? -3.880 -3.954 9.001 1.00 95.62 72 VAL A CA 1
ATOM 580 C C . VAL A 1 72 ? -3.273 -2.562 8.840 1.00 95.62 72 VAL A C 1
ATOM 582 O O . VAL A 1 72 ? -2.597 -2.306 7.846 1.00 95.62 72 VAL A O 1
ATOM 585 N N . ARG A 1 73 ? -3.491 -1.671 9.817 1.00 93.12 73 ARG A N 1
ATOM 586 C CA . ARG A 1 73 ? -2.941 -0.308 9.800 1.00 93.12 73 ARG A CA 1
ATOM 587 C C . ARG A 1 73 ? -1.417 -0.328 9.835 1.00 93.12 73 ARG A C 1
ATOM 589 O O . ARG A 1 73 ? -0.804 0.288 8.970 1.00 93.12 73 ARG A O 1
ATOM 596 N N . ASP A 1 74 ? -0.826 -1.087 10.749 1.00 94.31 74 ASP A N 1
ATOM 597 C CA . ASP A 1 74 ? 0.629 -1.186 10.891 1.00 94.31 74 ASP A CA 1
ATOM 598 C C . ASP A 1 74 ? 1.273 -1.737 9.617 1.00 94.31 74 ASP A C 1
ATOM 600 O O . ASP A 1 74 ? 2.242 -1.175 9.108 1.00 94.31 74 ASP A O 1
ATOM 604 N N . LYS A 1 75 ? 0.681 -2.782 9.020 1.00 94.69 75 LYS A N 1
ATOM 605 C CA . LYS A 1 75 ? 1.178 -3.336 7.756 1.00 94.69 75 LYS A CA 1
ATOM 606 C C . LYS A 1 75 ? 1.117 -2.319 6.616 1.00 94.69 75 LYS A C 1
ATOM 608 O O . LYS A 1 75 ? 2.033 -2.278 5.799 1.00 94.69 75 LYS A O 1
ATOM 613 N N . ILE A 1 76 ? 0.056 -1.512 6.546 1.00 93.56 76 ILE A N 1
ATOM 614 C CA . ILE A 1 76 ? -0.058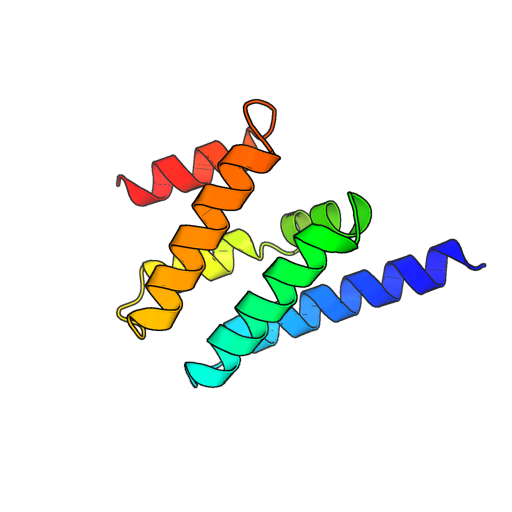 -0.444 5.546 1.00 93.56 76 ILE A CA 1
ATOM 615 C C . ILE A 1 76 ? 1.040 0.601 5.739 1.00 93.56 76 ILE A C 1
ATOM 617 O O . ILE A 1 76 ? 1.675 0.973 4.757 1.00 93.56 76 ILE A O 1
ATOM 621 N N . LEU A 1 77 ? 1.271 1.056 6.972 1.00 90.50 77 LEU A N 1
ATOM 622 C CA . LEU A 1 77 ? 2.288 2.068 7.265 1.00 90.50 77 LEU A CA 1
ATOM 623 C C . LEU A 1 77 ? 3.688 1.579 6.873 1.00 90.50 77 LEU A C 1
ATOM 625 O O . LEU A 1 77 ? 4.376 2.270 6.130 1.00 90.50 77 LEU A O 1
ATOM 629 N N . VAL A 1 78 ? 4.039 0.339 7.233 1.00 90.81 78 VAL A N 1
ATOM 630 C CA . VAL A 1 78 ? 5.312 -0.287 6.832 1.00 90.81 78 VAL A CA 1
ATOM 631 C C . VAL A 1 78 ? 5.477 -0.332 5.309 1.00 90.81 78 VAL A C 1
ATOM 633 O O . VAL A 1 78 ? 6.567 -0.087 4.796 1.00 90.81 78 VAL A O 1
ATOM 636 N N . LEU A 1 79 ? 4.410 -0.642 4.563 1.00 89.31 79 LEU A N 1
ATOM 637 C CA . LEU A 1 79 ? 4.475 -0.660 3.099 1.00 89.31 79 LEU A CA 1
ATOM 638 C C . LEU A 1 79 ? 4.652 0.737 2.506 1.00 89.31 79 LEU A C 1
ATOM 640 O O . LEU A 1 79 ? 5.414 0.888 1.556 1.00 89.31 79 LEU A O 1
ATOM 644 N N . ILE A 1 80 ? 3.975 1.744 3.058 1.00 85.75 80 ILE A N 1
ATOM 645 C CA . ILE A 1 80 ? 4.114 3.135 2.613 1.00 85.75 80 ILE A CA 1
ATOM 646 C C . ILE A 1 80 ? 5.544 3.628 2.847 1.00 85.75 80 ILE A C 1
ATOM 648 O O . ILE A 1 80 ? 6.134 4.204 1.933 1.00 85.75 80 ILE A O 1
ATOM 652 N N . ASP A 1 81 ? 6.115 3.358 4.021 1.00 83.56 81 ASP A N 1
ATOM 653 C CA . ASP A 1 81 ? 7.495 3.735 4.337 1.00 83.56 81 ASP A CA 1
ATOM 654 C C . ASP A 1 81 ? 8.491 3.022 3.411 1.00 83.56 81 ASP A C 1
ATOM 656 O O . ASP A 1 81 ? 9.338 3.670 2.797 1.00 83.56 81 ASP A O 1
ATOM 660 N N . SER A 1 82 ? 8.320 1.713 3.193 1.00 81.94 82 SER A N 1
ATOM 661 C CA . SER A 1 82 ? 9.169 0.950 2.268 1.00 81.94 82 SER A CA 1
ATOM 662 C C . SER A 1 82 ? 9.090 1.465 0.826 1.00 81.94 82 SER A C 1
ATOM 664 O O . SER A 1 82 ? 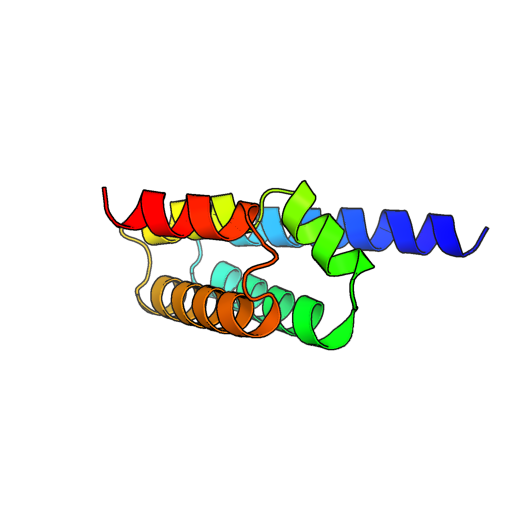10.099 1.491 0.124 1.00 81.94 82 SER A O 1
ATOM 666 N N . TRP A 1 83 ? 7.910 1.879 0.360 1.00 80.75 83 TRP A N 1
ATOM 667 C CA . TRP A 1 83 ? 7.750 2.435 -0.986 1.00 80.75 83 TRP A CA 1
ATOM 668 C C . TRP A 1 83 ? 8.356 3.829 -1.100 1.00 80.75 83 TRP A C 1
ATOM 670 O O . TRP A 1 83 ? 8.940 4.154 -2.129 1.00 80.75 83 TRP A O 1
ATOM 680 N N . ARG A 1 84 ? 8.273 4.644 -0.046 1.00 74.38 84 ARG A N 1
ATOM 681 C CA . ARG A 1 84 ? 8.932 5.951 -0.010 1.00 74.38 84 ARG A CA 1
ATOM 682 C C . ARG A 1 84 ? 10.445 5.822 -0.187 1.00 74.38 84 ARG A C 1
ATOM 684 O O . ARG A 1 84 ? 11.028 6.615 -0.919 1.00 74.38 84 ARG A O 1
ATOM 691 N N . GLU A 1 85 ? 11.059 4.839 0.463 1.00 70.62 85 GLU A N 1
ATOM 692 C CA . GLU A 1 85 ? 12.491 4.556 0.318 1.00 70.62 85 GLU A CA 1
ATOM 693 C C . GLU A 1 85 ? 12.830 4.024 -1.081 1.00 70.62 85 GLU A C 1
ATOM 695 O O . GLU A 1 85 ? 13.811 4.456 -1.681 1.00 70.62 85 GLU A O 1
ATOM 700 N N . ALA A 1 86 ? 12.000 3.129 -1.626 1.00 65.81 86 ALA A N 1
ATOM 701 C CA . ALA A 1 86 ? 12.233 2.513 -2.932 1.00 65.81 86 ALA A CA 1
ATOM 702 C C . ALA A 1 86 ? 12.029 3.469 -4.126 1.00 65.81 86 ALA A C 1
ATOM 704 O O . ALA A 1 86 ? 12.685 3.301 -5.151 1.00 65.81 86 ALA A O 1
ATOM 705 N N . PHE A 1 87 ? 11.135 4.457 -4.008 1.00 64.56 87 PHE A N 1
ATOM 706 C CA . PHE A 1 87 ? 10.729 5.359 -5.098 1.00 64.56 87 PHE A CA 1
ATOM 707 C C . PHE A 1 87 ? 11.118 6.839 -4.868 1.00 64.56 87 PHE A C 1
ATOM 709 O O . PHE A 1 87 ? 10.488 7.721 -5.446 1.00 64.56 87 PHE A O 1
ATOM 716 N N . GLY A 1 88 ? 12.093 7.133 -3.994 1.00 62.84 88 GLY A N 1
ATOM 717 C CA . GLY A 1 88 ? 12.412 8.484 -3.483 1.00 62.84 88 GLY A CA 1
ATOM 718 C C . GLY A 1 88 ? 12.458 9.648 -4.501 1.00 62.84 88 GLY A C 1
ATOM 719 O O . GLY A 1 88 ? 12.754 9.426 -5.670 1.00 62.84 88 GLY A O 1
ATOM 720 N N . GLU A 1 89 ? 12.166 10.875 -4.007 1.00 49.97 89 GLU A N 1
ATOM 721 C CA . GLU A 1 89 ? 12.100 12.258 -4.591 1.00 49.97 89 GLU A CA 1
ATOM 722 C C . GLU A 1 89 ? 11.536 12.485 -6.013 1.00 49.97 89 GLU A C 1
ATOM 724 O O . GLU A 1 89 ? 10.987 13.544 -6.290 1.00 49.97 89 GLU A O 1
ATOM 729 N N . SER A 1 90 ? 11.558 11.489 -6.885 1.00 50.47 90 SER A N 1
ATOM 730 C CA . SER A 1 90 ? 10.990 11.472 -8.237 1.00 50.47 90 SER A CA 1
ATOM 731 C C . SER A 1 90 ? 9.507 11.061 -8.272 1.00 50.47 90 SER A C 1
ATOM 733 O O . SER A 1 90 ? 8.892 11.009 -9.334 1.00 50.47 90 SER A O 1
ATOM 735 N N . GLY A 1 91 ? 8.912 10.798 -7.103 1.00 51.16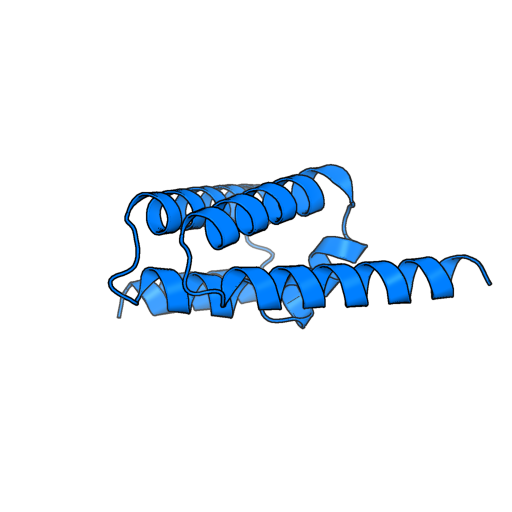 91 GLY A N 1
ATOM 736 C CA . GLY A 1 91 ? 7.502 10.459 -6.917 1.00 51.16 91 GLY A CA 1
ATOM 737 C C . GLY A 1 91 ? 6.679 11.616 -6.346 1.00 51.16 91 GLY A C 1
ATOM 738 O O . GLY A 1 91 ? 6.187 11.518 -5.218 1.00 51.16 91 GLY A O 1
ATOM 739 N N . GLU A 1 92 ? 6.489 12.696 -7.110 1.00 46.59 92 GLU A N 1
ATOM 740 C CA . GLU A 1 92 ? 5.600 13.821 -6.744 1.00 46.59 92 GLU A CA 1
ATOM 741 C C . GLU A 1 92 ? 4.165 13.362 -6.383 1.00 46.59 92 GLU A C 1
ATOM 743 O O . GLU A 1 92 ? 3.488 13.992 -5.568 1.00 46.59 92 GLU A O 1
ATOM 748 N N . ASP A 1 93 ? 3.738 12.187 -6.854 1.00 52.91 93 ASP A N 1
ATOM 749 C CA . ASP A 1 93 ? 2.450 11.576 -6.502 1.00 52.91 93 ASP A CA 1
ATOM 750 C C . ASP A 1 93 ? 2.383 10.976 -5.077 1.00 52.91 93 ASP A C 1
ATOM 752 O O . ASP A 1 93 ? 1.301 10.900 -4.486 1.00 52.91 93 ASP A O 1
ATOM 756 N N . ILE A 1 94 ? 3.515 10.577 -4.476 1.00 47.44 94 ILE A N 1
ATOM 757 C CA . ILE A 1 94 ? 3.571 10.001 -3.112 1.00 47.44 94 ILE A CA 1
ATOM 758 C C . ILE A 1 94 ? 3.670 11.112 -2.047 1.00 47.44 94 ILE A C 1
ATOM 760 O O . ILE A 1 94 ? 3.126 10.983 -0.943 1.00 47.44 94 ILE A O 1
ATOM 764 N N . LEU A 1 95 ? 4.289 12.248 -2.384 1.00 45.78 95 LEU A N 1
ATOM 765 C CA . LEU A 1 95 ? 4.406 13.413 -1.496 1.00 45.78 95 LEU A CA 1
ATOM 766 C C . LEU A 1 95 ? 3.039 14.033 -1.155 1.00 45.78 95 LEU A C 1
ATOM 768 O O . LEU A 1 95 ? 2.785 14.357 0.010 1.00 45.78 95 LEU A O 1
ATOM 772 N N . ASN A 1 96 ? 2.110 14.075 -2.116 1.00 45.59 96 ASN A N 1
ATOM 773 C CA . ASN A 1 96 ? 0.735 14.545 -1.893 1.00 45.59 96 ASN A CA 1
ATOM 774 C C . ASN A 1 96 ? -0.034 13.697 -0.860 1.00 45.59 96 ASN A C 1
ATOM 776 O O . ASN A 1 96 ? -0.919 14.192 -0.161 1.00 45.59 96 ASN A O 1
ATOM 780 N N . ILE A 1 97 ? 0.330 12.423 -0.705 1.00 46.66 97 ILE A N 1
ATOM 781 C CA . ILE A 1 97 ? -0.335 11.487 0.210 1.00 46.66 97 ILE A CA 1
ATOM 782 C C . ILE A 1 97 ? 0.206 11.603 1.640 1.00 46.66 97 ILE A C 1
ATOM 784 O O . ILE A 1 97 ? -0.554 11.451 2.597 1.00 46.66 97 ILE A O 1
ATOM 788 N N . THR A 1 98 ? 1.480 11.966 1.801 1.00 46.75 98 THR A N 1
ATOM 789 C CA . THR A 1 98 ? 2.073 12.241 3.122 1.00 46.75 98 THR A CA 1
ATOM 790 C C . THR A 1 98 ? 1.517 13.541 3.720 1.00 46.75 98 THR A C 1
ATOM 792 O O . THR A 1 98 ? 1.213 13.593 4.913 1.00 46.75 98 THR A O 1
ATOM 795 N N . LEU A 1 99 ? 1.298 14.571 2.891 1.00 42.06 99 LEU A N 1
ATOM 796 C CA . LEU A 1 99 ? 0.645 15.827 3.293 1.00 42.06 99 LEU A CA 1
ATOM 797 C C . LEU A 1 99 ? -0.817 15.620 3.728 1.00 42.06 99 LEU A C 1
ATOM 799 O O . LEU A 1 99 ? -1.250 16.218 4.708 1.00 42.06 99 LEU A O 1
ATOM 803 N N . LEU A 1 100 ? -1.545 14.700 3.085 1.00 39.34 100 LEU A N 1
ATOM 804 C CA . LEU A 1 100 ? -2.921 14.327 3.448 1.00 39.34 100 LEU A CA 1
ATOM 805 C C . LEU A 1 100 ? -3.047 13.514 4.750 1.00 39.34 100 LEU A C 1
ATOM 807 O O . LEU A 1 100 ? -4.171 13.260 5.187 1.00 39.34 100 LEU A O 1
ATOM 811 N N . MET A 1 101 ? -1.942 13.060 5.349 1.00 40.94 101 MET A N 1
ATOM 812 C CA . MET A 1 101 ? -1.942 12.403 6.665 1.00 40.94 101 MET A CA 1
ATOM 813 C C . MET A 1 101 ? -1.512 13.334 7.810 1.00 40.94 101 MET A C 1
ATOM 815 O O . MET A 1 101 ? -1.563 12.919 8.965 1.00 40.94 101 MET A O 1
ATOM 819 N N . ARG A 1 102 ? -1.104 14.577 7.511 1.00 37.06 102 ARG A N 1
ATOM 820 C CA . ARG A 1 102 ? -0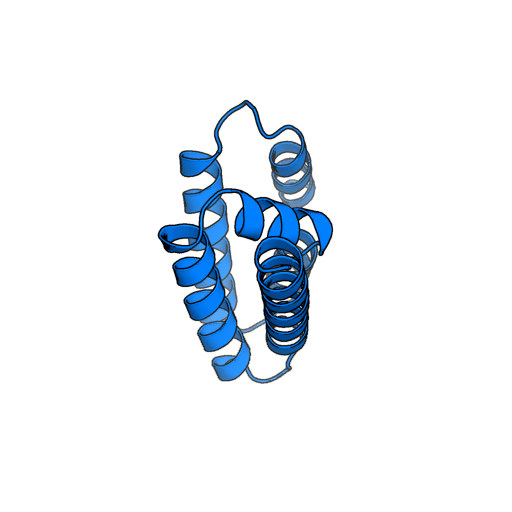.749 15.605 8.508 1.00 37.06 102 ARG A CA 1
ATOM 821 C C . ARG A 1 102 ? -1.826 16.681 8.715 1.00 37.06 102 ARG A C 1
ATOM 823 O O . ARG A 1 102 ? -1.649 17.516 9.598 1.00 37.06 102 ARG A O 1
ATOM 830 N N . THR A 1 103 ? -2.916 16.649 7.949 1.00 35.16 103 THR A N 1
ATOM 831 C CA . THR A 1 103 ? -4.127 17.473 8.121 1.00 35.16 103 THR A CA 1
ATOM 832 C C . THR A 1 103 ? -5.327 16.614 8.496 1.00 35.16 103 THR A C 1
ATOM 834 O O . THR A 1 103 ? -6.164 17.123 9.270 1.00 35.16 103 THR A O 1
#

Organism: NCBI:txid158383

pLDDT: mean 78.87, std 18.02, range [35.16, 97.81]

Foldseek 3Di:
DVVVVVLVVLLVVLVVLLVQCPDQDLVSNVVSLVVLLVCPVPVPDSSVVSNVVVCVLVSLLVCLVDPHDPVSNVSSVVVLVVVCVVVDPVPPVSVVSVVVVVD

Sequence (103 aa):
MFIGSLFRLAKDVVKAVKRRLQHKNPKVQLLALTLLEMMVKNCGDYVHFQIAERGILQEMVKIVKKKTDMHVRDKILVLIDSWREAFGESGEDILNITLLMRT